Protein AF-A0A3M0WL61-F1 (afdb_monomer_lite)

pLDDT: mean 92.45, std 7.31, range [60.81, 98.0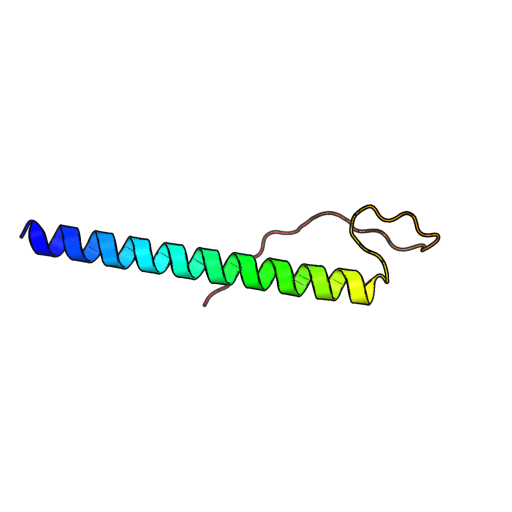6]

Structure (mmCIF, N/CA/C/O backbone):
data_AF-A0A3M0WL61-F1
#
_entry.id   AF-A0A3M0WL61-F1
#
loop_
_atom_site.group_PDB
_atom_site.id
_atom_site.type_symbol
_atom_site.label_atom_id
_atom_site.label_alt_id
_atom_site.label_comp_id
_atom_site.label_asym_id
_atom_site.label_entity_id
_atom_site.label_seq_id
_atom_site.pdbx_PDB_ins_code
_atom_site.Cartn_x
_atom_site.Cartn_y
_atom_site.Cartn_z
_atom_site.occupancy
_atom_site.B_iso_or_equiv
_atom_site.auth_seq_id
_atom_site.auth_comp_id
_atom_site.auth_asym_id
_atom_site.auth_atom_id
_atom_site.pdbx_PDB_model_num
ATOM 1 N N . MET A 1 1 ? -18.928 -2.878 36.067 1.00 60.81 1 MET A N 1
ATOM 2 C CA . MET A 1 1 ? -18.194 -1.764 35.403 1.00 60.81 1 MET A CA 1
ATOM 3 C C . MET A 1 1 ? -16.891 -2.199 34.722 1.00 60.81 1 MET A C 1
ATOM 5 O O . MET A 1 1 ? -16.578 -1.640 33.678 1.00 60.81 1 MET A O 1
ATOM 9 N N . LYS A 1 2 ? -16.125 -3.164 35.262 1.00 71.44 2 LYS A N 1
ATOM 10 C CA . LYS A 1 2 ? -14.866 -3.635 34.645 1.00 71.44 2 LYS A CA 1
ATOM 11 C C . LYS A 1 2 ? -15.095 -4.436 33.350 1.00 71.44 2 LYS A C 1
ATOM 13 O O . LYS A 1 2 ? -14.386 -4.224 32.372 1.00 71.44 2 LYS A O 1
ATOM 18 N N . ASP A 1 3 ? -16.148 -5.247 33.302 1.00 78.19 3 ASP A N 1
ATOM 19 C CA . ASP A 1 3 ? -16.444 -6.135 32.162 1.00 78.19 3 ASP A CA 1
ATOM 20 C C . ASP A 1 3 ? -16.923 -5.374 30.920 1.00 78.19 3 ASP A C 1
ATOM 22 O O . ASP A 1 3 ? -16.556 -5.699 29.793 1.00 78.19 3 ASP A O 1
ATOM 26 N N . LEU A 1 4 ? -17.670 -4.284 31.125 1.00 77.19 4 LEU A N 1
ATOM 27 C CA . LEU A 1 4 ? -18.126 -3.406 30.045 1.00 77.19 4 LEU A CA 1
ATOM 28 C C . LEU A 1 4 ? -16.949 -2.692 29.360 1.00 77.19 4 LEU A C 1
ATOM 30 O O . LEU A 1 4 ? -16.916 -2.578 28.137 1.00 77.19 4 LEU A O 1
ATOM 34 N N . LYS A 1 5 ? -15.954 -2.258 30.149 1.00 80.44 5 LYS A N 1
ATOM 35 C CA . LYS A 1 5 ? -14.723 -1.639 29.634 1.00 80.44 5 LYS A CA 1
ATOM 36 C C . LYS A 1 5 ? -13.879 -2.637 28.842 1.00 80.44 5 LYS A C 1
ATOM 38 O O . LYS A 1 5 ? -13.355 -2.275 27.794 1.00 80.44 5 LYS A O 1
ATOM 43 N N . LYS A 1 6 ? -13.791 -3.890 29.306 1.00 83.56 6 LYS A N 1
ATOM 44 C CA . LYS A 1 6 ? -13.090 -4.964 28.587 1.00 83.56 6 LYS A CA 1
ATOM 45 C C . LYS A 1 6 ? -13.745 -5.252 27.233 1.00 83.56 6 LYS A C 1
ATOM 47 O O . LYS A 1 6 ? -13.057 -5.258 26.220 1.00 83.56 6 LYS A O 1
ATOM 52 N N . LYS A 1 7 ? -15.074 -5.396 27.199 1.00 84.06 7 LYS A N 1
ATOM 53 C CA . LYS A 1 7 ? -15.822 -5.620 25.952 1.00 84.06 7 LYS A CA 1
ATOM 54 C C . LYS A 1 7 ? -15.649 -4.465 24.960 1.00 84.06 7 LYS A C 1
ATOM 56 O O . LYS A 1 7 ? -15.422 -4.701 23.781 1.00 84.06 7 LYS A O 1
ATOM 61 N N . ALA A 1 8 ? -15.717 -3.219 25.430 1.00 81.44 8 ALA A N 1
ATOM 62 C CA . ALA A 1 8 ? -15.493 -2.050 24.579 1.00 81.44 8 ALA A CA 1
ATOM 63 C C . ALA A 1 8 ? -14.064 -2.004 24.002 1.00 81.44 8 ALA A C 1
ATOM 65 O O . ALA A 1 8 ? -13.887 -1.644 22.838 1.00 81.44 8 ALA A O 1
ATOM 66 N N . LEU A 1 9 ? -13.054 -2.400 24.788 1.00 83.38 9 LEU A N 1
ATOM 67 C CA . LEU A 1 9 ? -11.667 -2.502 24.328 1.00 83.38 9 LEU A CA 1
ATOM 68 C C . LEU A 1 9 ? -11.512 -3.553 23.220 1.00 83.38 9 LEU A C 1
ATOM 70 O O . LEU A 1 9 ? -10.897 -3.261 22.198 1.00 83.38 9 LEU A O 1
ATOM 74 N N . GLU A 1 10 ? -12.108 -4.734 23.390 1.00 90.00 10 GLU A N 1
ATOM 75 C CA . GLU A 1 10 ? -12.087 -5.789 22.368 1.00 90.00 10 GLU A CA 1
ATOM 76 C C . GLU A 1 10 ? -12.785 -5.346 21.074 1.00 90.00 10 GLU A C 1
ATOM 78 O O . GLU A 1 10 ? -12.223 -5.501 19.990 1.00 90.00 10 GLU A O 1
ATOM 83 N N . THR A 1 11 ? -13.955 -4.703 21.165 1.00 93.44 11 THR A N 1
ATOM 84 C CA . THR A 1 11 ? -14.649 -4.157 19.986 1.00 93.44 11 THR A CA 1
ATOM 85 C C . THR A 1 11 ? -13.791 -3.133 19.239 1.00 93.44 11 THR A C 1
ATOM 87 O O . THR A 1 11 ? -13.723 -3.162 18.009 1.00 93.44 11 THR A O 1
ATOM 90 N N . ASN A 1 12 ? -13.103 -2.244 19.962 1.00 93.50 12 ASN A N 1
ATOM 91 C CA . ASN A 1 12 ? -12.212 -1.259 19.347 1.00 93.50 12 ASN A CA 1
ATOM 92 C C . ASN A 1 12 ? -11.022 -1.929 18.648 1.00 93.50 12 ASN A C 1
ATOM 94 O O . ASN A 1 12 ? -10.694 -1.558 17.526 1.00 93.50 12 ASN A O 1
ATOM 98 N N . GLN A 1 13 ? -10.416 -2.950 19.259 1.00 94.81 13 GLN A N 1
ATOM 99 C CA . GLN A 1 13 ? -9.321 -3.701 18.636 1.00 94.81 13 GLN A CA 1
ATOM 100 C C . GLN A 1 13 ? -9.759 -4.404 17.347 1.00 94.81 13 GLN A C 1
ATOM 102 O O . GLN A 1 13 ? -9.033 -4.370 16.355 1.00 94.81 13 GLN A O 1
ATOM 107 N N . ILE A 1 14 ? -10.949 -5.011 17.336 1.00 95.25 14 ILE A N 1
ATOM 108 C CA . ILE A 1 14 ? -11.509 -5.635 16.129 1.00 95.25 14 ILE A CA 1
ATOM 109 C C . ILE A 1 14 ? -11.727 -4.580 15.040 1.00 95.25 14 ILE A C 1
ATOM 111 O O . ILE A 1 14 ? -11.344 -4.797 13.892 1.00 95.25 14 ILE A O 1
ATOM 115 N N . ARG A 1 15 ? -12.285 -3.416 15.393 1.00 93.94 15 ARG A N 1
ATOM 116 C CA . ARG A 1 15 ? -12.498 -2.319 14.442 1.00 93.94 15 ARG A CA 1
ATOM 117 C C . ARG A 1 15 ? -11.189 -1.823 13.830 1.00 93.94 15 ARG A C 1
ATOM 119 O O . ARG A 1 15 ? -11.140 -1.601 12.625 1.00 93.94 15 ARG A O 1
ATOM 126 N N . GLU A 1 16 ? -10.140 -1.668 14.630 1.00 95.50 16 GLU A N 1
ATOM 127 C CA . GLU A 1 16 ? -8.831 -1.256 14.115 1.00 95.50 16 GLU A CA 1
ATOM 128 C C . GLU A 1 16 ? -8.210 -2.321 13.203 1.00 95.50 16 GLU A C 1
ATOM 130 O O . GLU A 1 16 ? -7.686 -1.981 12.146 1.00 95.50 16 GLU A O 1
ATOM 135 N N . LYS A 1 17 ? -8.357 -3.612 13.527 1.00 96.38 17 LYS A N 1
ATOM 136 C CA . LYS A 1 17 ? -7.925 -4.699 12.630 1.00 96.38 17 LYS A CA 1
ATOM 137 C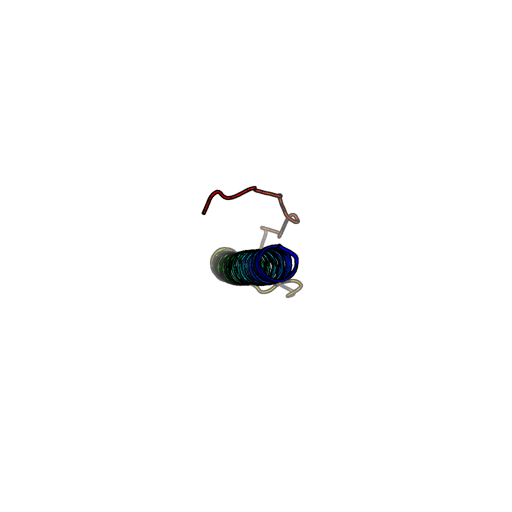 C . LYS A 1 17 ? -8.668 -4.688 11.295 1.00 96.38 17 LYS A C 1
ATOM 139 O O . LYS A 1 17 ? -8.050 -4.889 10.256 1.00 96.38 17 LYS A O 1
ATOM 144 N N . LEU A 1 18 ? -9.973 -4.419 11.304 1.00 95.81 18 LEU A N 1
ATOM 145 C CA . LEU A 1 18 ? -10.758 -4.301 10.072 1.00 95.81 18 LEU A CA 1
ATOM 146 C C . LEU A 1 18 ? -10.297 -3.117 9.217 1.00 95.81 18 LEU A C 1
ATOM 148 O O . LEU A 1 18 ? -10.154 -3.262 8.007 1.00 95.81 18 LEU A O 1
ATOM 152 N N . LYS A 1 19 ? -10.007 -1.964 9.833 1.00 95.62 19 LYS A N 1
ATOM 153 C CA . LYS A 1 19 ? -9.439 -0.816 9.110 1.00 95.62 19 LYS A CA 1
ATOM 154 C C . LYS A 1 19 ? -8.090 -1.153 8.482 1.00 95.62 19 LYS A C 1
ATOM 156 O O . LYS A 1 19 ? -7.864 -0.793 7.334 1.00 95.62 19 LYS A O 1
ATOM 161 N N . GLN A 1 20 ? -7.219 -1.848 9.214 1.00 96.25 20 GLN A N 1
ATOM 162 C CA . GLN A 1 20 ? -5.918 -2.285 8.700 1.00 96.25 20 GLN A CA 1
ATOM 163 C C . GLN A 1 20 ? -6.069 -3.244 7.518 1.00 96.25 20 GLN A C 1
ATOM 165 O O . GLN A 1 20 ? -5.386 -3.064 6.516 1.00 96.25 20 GLN A O 1
ATOM 170 N N . LEU A 1 21 ? -6.990 -4.209 7.604 1.00 96.81 21 LEU A N 1
ATOM 171 C CA . LEU A 1 21 ? -7.274 -5.130 6.504 1.00 96.81 21 LEU A CA 1
ATOM 172 C C . LEU A 1 21 ? -7.734 -4.369 5.256 1.00 96.81 21 LEU A C 1
ATOM 174 O O . LEU A 1 21 ?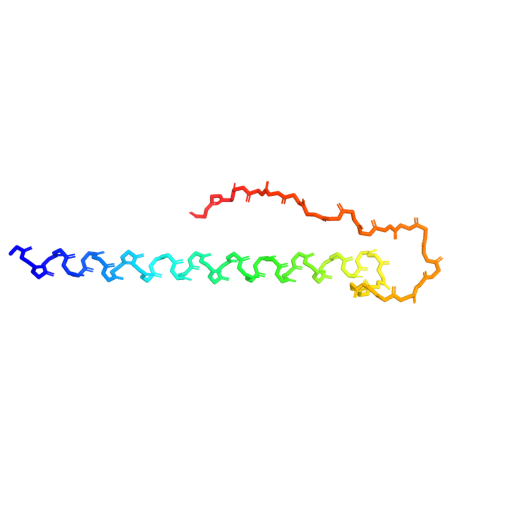 -7.170 -4.553 4.186 1.00 96.81 21 LEU A O 1
ATOM 178 N N . ILE A 1 22 ? -8.701 -3.458 5.404 1.00 96.38 22 ILE A N 1
ATOM 179 C CA . ILE A 1 22 ? -9.196 -2.642 4.286 1.00 96.38 22 ILE A CA 1
ATOM 180 C C . ILE A 1 22 ? -8.072 -1.778 3.703 1.00 96.38 22 ILE A C 1
ATOM 182 O O . ILE A 1 22 ? -7.942 -1.679 2.487 1.00 96.38 22 ILE A O 1
ATOM 186 N N . GLN A 1 23 ? -7.240 -1.172 4.553 1.00 96.25 23 GLN A N 1
ATOM 187 C CA . GLN A 1 23 ? -6.089 -0.386 4.113 1.00 96.25 23 GLN A CA 1
ATOM 188 C C . GLN A 1 23 ? -5.110 -1.227 3.283 1.00 96.25 23 GLN A C 1
ATOM 190 O O . GLN A 1 23 ? -4.653 -0.762 2.242 1.00 96.25 23 GLN A O 1
ATOM 195 N N . GLN A 1 24 ? -4.798 -2.447 3.726 1.00 97.19 24 GLN A N 1
ATOM 196 C CA . GLN A 1 24 ? -3.902 -3.360 3.013 1.00 97.19 24 GLN A CA 1
ATOM 197 C C . GLN A 1 24 ? -4.501 -3.795 1.675 1.00 97.19 24 GLN A C 1
ATOM 199 O O . GLN A 1 24 ? -3.842 -3.659 0.651 1.00 97.19 24 GLN A O 1
ATOM 204 N N . THR A 1 25 ? -5.769 -4.209 1.659 1.00 97.25 25 THR A N 1
ATOM 205 C CA . THR A 1 25 ? -6.458 -4.611 0.425 1.00 97.25 25 THR A CA 1
ATOM 206 C C . THR A 1 25 ? -6.526 -3.470 -0.592 1.00 97.25 25 THR A C 1
ATOM 208 O O . THR A 1 25 ? -6.299 -3.691 -1.778 1.00 97.25 25 THR A O 1
ATOM 211 N N . LEU A 1 26 ? -6.800 -2.237 -0.150 1.00 96.94 26 LEU A N 1
ATOM 212 C CA . LEU A 1 26 ? -6.782 -1.071 -1.039 1.00 96.94 26 LEU A CA 1
ATOM 213 C C . LEU A 1 26 ? -5.377 -0.787 -1.580 1.00 96.94 26 LEU A C 1
ATOM 215 O O . LEU A 1 26 ? -5.242 -0.459 -2.753 1.00 96.94 26 LEU A O 1
ATOM 219 N N . GLN A 1 27 ? -4.340 -0.918 -0.750 1.00 96.94 27 GLN A N 1
ATOM 220 C CA . GLN A 1 27 ? -2.959 -0.748 -1.198 1.00 96.94 27 GLN A CA 1
ATOM 221 C C . GLN A 1 27 ? -2.593 -1.779 -2.273 1.00 96.94 27 GLN A C 1
ATOM 223 O O . GLN A 1 27 ? -2.023 -1.408 -3.292 1.00 96.94 27 GLN A O 1
ATOM 228 N N . GLU A 1 28 ? -2.938 -3.050 -2.065 1.00 97.81 28 GLU A N 1
ATOM 229 C CA . GLU A 1 28 ? -2.671 -4.129 -3.025 1.00 97.81 28 GLU A CA 1
ATOM 230 C C . GLU A 1 28 ? -3.403 -3.907 -4.353 1.00 97.81 28 GLU A C 1
ATOM 232 O O . GLU A 1 28 ? -2.796 -4.045 -5.413 1.00 97.81 28 GLU A O 1
ATOM 237 N N . ALA A 1 29 ? -4.675 -3.497 -4.303 1.00 97.75 29 ALA A N 1
ATOM 238 C CA . ALA A 1 29 ? -5.446 -3.181 -5.503 1.00 97.75 29 ALA A CA 1
ATOM 239 C C . ALA A 1 29 ? -4.818 -2.025 -6.303 1.00 97.75 29 ALA A C 1
ATOM 241 O O . ALA A 1 29 ? -4.626 -2.146 -7.508 1.00 97.75 29 ALA A O 1
ATOM 242 N N . LEU A 1 30 ? -4.430 -0.934 -5.632 1.00 97.56 30 LEU A N 1
ATOM 243 C CA . LEU A 1 30 ? -3.801 0.221 -6.284 1.00 97.56 30 LEU A CA 1
ATOM 244 C C . LEU A 1 30 ? -2.416 -0.104 -6.863 1.00 97.56 30 LEU A C 1
ATOM 246 O O . LEU A 1 30 ? -2.033 0.443 -7.894 1.00 97.56 30 LEU A O 1
ATOM 250 N N . GLU A 1 31 ? -1.648 -0.977 -6.208 1.00 97.38 31 GLU A N 1
ATOM 251 C CA . GLU A 1 31 ? -0.360 -1.435 -6.736 1.00 97.38 31 GLU A CA 1
ATOM 252 C C . GLU A 1 31 ? -0.540 -2.272 -8.001 1.00 97.38 31 GLU A C 1
ATOM 254 O O . GLU A 1 31 ? 0.200 -2.062 -8.962 1.00 97.38 31 GLU A O 1
ATOM 259 N N . ALA A 1 32 ? -1.542 -3.157 -8.029 1.00 97.94 32 ALA A N 1
ATOM 260 C CA . ALA A 1 32 ? -1.883 -3.942 -9.212 1.00 97.94 32 ALA A CA 1
ATOM 261 C C . ALA A 1 32 ? -2.339 -3.049 -10.379 1.00 97.94 32 ALA A C 1
ATOM 263 O O . ALA A 1 32 ? -1.846 -3.209 -11.494 1.00 97.94 32 ALA A O 1
ATOM 264 N N . GLU A 1 33 ? -3.196 -2.054 -10.118 1.00 98.06 33 GLU A N 1
ATOM 265 C CA . GLU A 1 33 ? -3.598 -1.057 -11.123 1.00 98.06 33 GLU A CA 1
ATOM 266 C C . GLU A 1 33 ? -2.387 -0.284 -11.675 1.00 98.06 33 GLU A C 1
ATOM 268 O O . GLU A 1 33 ? -2.309 -0.007 -12.873 1.00 98.06 33 GLU A O 1
ATOM 273 N N . LEU A 1 34 ? -1.411 0.050 -10.821 1.00 97.00 34 LEU A N 1
ATOM 274 C CA . LEU A 1 34 ? -0.194 0.743 -11.242 1.00 97.00 34 LEU A CA 1
ATOM 275 C C . LEU A 1 34 ? 0.743 -0.159 -12.062 1.00 97.00 34 LEU A C 1
ATOM 277 O O . LEU A 1 34 ? 1.388 0.334 -12.985 1.00 97.00 34 LEU A O 1
ATOM 281 N N . GLU A 1 35 ? 0.835 -1.455 -11.741 1.00 96.44 35 GLU A N 1
ATOM 282 C CA . GLU A 1 35 ? 1.564 -2.436 -12.563 1.00 96.44 35 GLU A CA 1
ATOM 283 C C . GLU A 1 35 ? 0.932 -2.584 -13.946 1.00 96.44 35 GLU A C 1
ATOM 285 O O . GLU A 1 35 ? 1.653 -2.534 -14.939 1.00 96.44 35 GLU A O 1
ATOM 290 N N . GLU A 1 36 ? -0.397 -2.675 -14.026 1.00 96.31 36 GLU A N 1
ATOM 291 C CA . GLU A 1 36 ? -1.123 -2.737 -15.298 1.00 96.31 36 GLU A CA 1
ATOM 292 C C . GLU A 1 36 ? -0.928 -1.459 -16.126 1.00 96.31 36 GLU A C 1
ATOM 294 O O . GLU A 1 36 ? -0.604 -1.530 -17.310 1.00 96.31 36 GLU A O 1
ATOM 299 N N . PHE A 1 37 ? -1.065 -0.286 -15.500 1.00 95.75 37 PHE A N 1
ATOM 300 C CA . PHE A 1 37 ? -0.916 0.999 -16.185 1.00 95.75 37 PHE A CA 1
ATOM 301 C C . PHE A 1 37 ? 0.501 1.227 -16.726 1.00 95.75 37 PHE A C 1
ATOM 303 O O . PHE A 1 37 ? 0.670 1.750 -17.828 1.00 95.75 37 PHE A O 1
ATOM 310 N N . LEU A 1 38 ? 1.523 0.874 -15.943 1.00 95.25 38 LEU A N 1
ATOM 311 C CA . LEU A 1 38 ? 2.919 1.042 -16.340 1.00 95.25 38 LEU A CA 1
ATOM 312 C C . LEU A 1 38 ? 3.421 -0.090 -17.248 1.00 95.25 38 LEU A C 1
ATOM 314 O O . LEU A 1 38 ? 4.378 0.115 -17.994 1.00 95.25 38 LEU A O 1
ATOM 318 N N . GLY A 1 39 ? 2.795 -1.266 -17.184 1.00 95.81 39 GLY A N 1
ATOM 319 C CA . GLY A 1 39 ? 3.183 -2.459 -17.933 1.00 95.81 39 GLY A CA 1
ATOM 320 C C . GLY A 1 39 ? 4.384 -3.205 -17.347 1.00 95.81 39 GLY A C 1
ATOM 321 O O . GLY A 1 39 ? 5.018 -3.971 -18.068 1.00 95.81 39 GLY A O 1
ATOM 322 N N . TYR A 1 40 ? 4.732 -2.960 -16.080 1.00 96.12 40 TYR A N 1
ATOM 323 C CA . TYR A 1 40 ? 5.851 -3.625 -15.409 1.00 96.12 40 TYR A CA 1
ATOM 324 C C . TYR A 1 40 ? 5.694 -3.661 -13.882 1.00 96.12 40 TYR A C 1
ATOM 326 O O . TYR A 1 40 ? 5.129 -2.748 -13.259 1.00 96.12 40 TYR A O 1
ATOM 334 N N . SER A 1 41 ? 6.250 -4.704 -13.264 1.00 95.69 41 SER A N 1
ATOM 335 C CA . SER A 1 41 ? 6.238 -4.886 -11.812 1.00 95.69 41 SER A CA 1
ATOM 336 C C . SER A 1 41 ? 7.312 -4.059 -11.107 1.00 95.69 41 SER A C 1
ATOM 338 O O . SER A 1 41 ? 8.305 -3.607 -11.684 1.00 95.69 41 SER A O 1
ATOM 340 N N . LYS A 1 42 ? 7.147 -3.836 -9.801 1.00 95.00 42 LYS A N 1
ATOM 341 C CA . LYS A 1 42 ? 8.115 -3.041 -9.030 1.00 95.00 42 LYS A CA 1
ATOM 342 C C . LYS A 1 42 ? 9.540 -3.623 -9.131 1.00 95.00 42 LYS A C 1
ATOM 344 O O . LYS A 1 42 ? 9.775 -4.770 -8.769 1.00 95.00 42 LYS A O 1
ATOM 349 N N . TYR A 1 43 ? 10.494 -2.782 -9.548 1.00 93.50 43 TYR A N 1
ATOM 350 C CA . TYR A 1 43 ? 11.911 -3.115 -9.802 1.00 93.50 43 TYR A CA 1
ATOM 351 C C . TYR A 1 43 ? 12.193 -4.018 -11.011 1.00 93.50 43 TYR A C 1
ATOM 353 O O . TYR A 1 43 ? 13.337 -4.438 -11.198 1.00 93.50 43 TYR A O 1
ATOM 361 N N . GLU A 1 44 ? 11.198 -4.288 -11.851 1.00 95.38 44 GLU A N 1
ATOM 362 C CA . GLU A 1 44 ? 11.430 -4.945 -13.132 1.00 95.38 44 GLU A CA 1
ATOM 363 C C . GLU A 1 44 ? 12.278 -4.055 -14.054 1.00 95.38 44 GLU A C 1
ATOM 365 O O . GLU A 1 44 ? 12.140 -2.830 -14.068 1.00 95.38 44 GLU A O 1
ATOM 370 N N . ARG A 1 45 ? 13.198 -4.674 -14.803 1.00 93.81 45 ARG A N 1
ATOM 371 C CA . ARG A 1 45 ? 13.993 -3.978 -15.819 1.00 93.81 45 ARG A CA 1
ATOM 372 C C . ARG A 1 45 ? 13.198 -3.937 -17.111 1.00 93.81 45 ARG A C 1
ATOM 374 O O . ARG A 1 45 ? 12.850 -4.981 -17.647 1.00 93.81 45 ARG A O 1
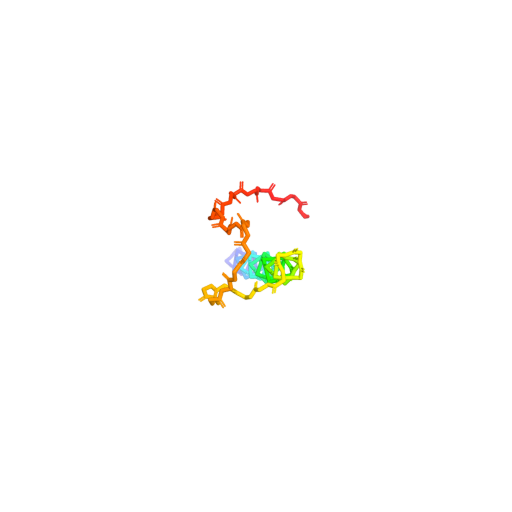ATOM 381 N N . THR A 1 46 ? 12.948 -2.735 -17.597 1.00 91.06 46 THR A N 1
ATOM 382 C CA . THR A 1 46 ? 12.094 -2.472 -18.751 1.00 91.06 46 THR A CA 1
ATOM 383 C C . THR A 1 46 ? 12.573 -1.188 -19.423 1.00 91.06 46 THR A C 1
ATOM 385 O O . THR A 1 46 ? 13.120 -0.308 -18.757 1.00 91.06 46 THR A O 1
ATOM 388 N N . ASP A 1 47 ? 12.382 -1.102 -20.737 1.00 91.81 47 ASP A N 1
ATOM 389 C CA . ASP A 1 47 ? 12.817 0.022 -21.571 1.00 91.81 47 ASP A CA 1
ATOM 390 C C . ASP A 1 47 ? 11.746 1.134 -21.670 1.00 91.81 47 ASP A C 1
ATOM 392 O O . ASP A 1 47 ? 11.683 1.860 -22.659 1.00 91.81 47 ASP A O 1
ATOM 396 N N . VAL A 1 48 ? 10.861 1.254 -20.671 1.00 90.56 48 VAL A N 1
ATOM 397 C CA . VAL A 1 48 ? 9.806 2.284 -20.628 1.00 90.56 48 VAL A CA 1
ATOM 398 C C . VAL A 1 48 ? 10.323 3.637 -20.129 1.00 90.56 48 VAL A C 1
ATOM 400 O O . VAL A 1 48 ? 11.153 3.726 -19.226 1.00 90.56 48 VAL A O 1
ATOM 403 N N . ASP A 1 49 ? 9.758 4.717 -20.670 1.00 92.69 49 ASP A N 1
ATOM 404 C CA . ASP A 1 49 ? 10.142 6.093 -20.322 1.00 92.69 49 ASP A CA 1
ATOM 405 C C . ASP A 1 49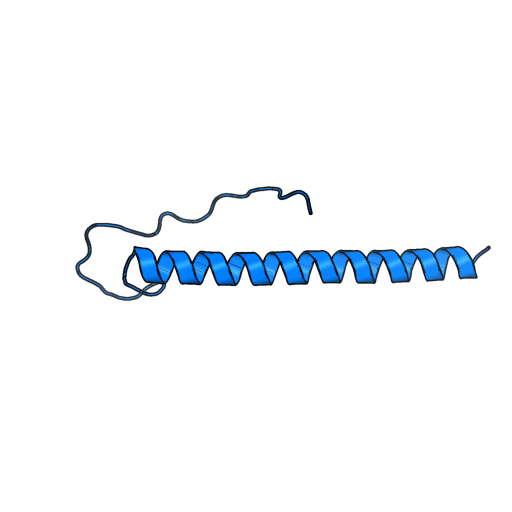 ? 9.504 6.611 -19.016 1.00 92.69 49 ASP A C 1
ATOM 407 O O . ASP A 1 49 ? 9.889 7.670 -18.515 1.00 92.69 49 ASP A O 1
ATOM 411 N N . ASN A 1 50 ? 8.520 5.896 -18.453 1.00 93.94 50 ASN A N 1
ATOM 412 C CA . ASN A 1 50 ? 7.804 6.302 -17.241 1.00 93.94 50 ASN A CA 1
ATOM 413 C C . ASN A 1 50 ? 8.215 5.457 -16.029 1.00 93.94 50 ASN A C 1
ATOM 415 O O . ASN A 1 50 ? 8.317 4.237 -16.125 1.00 93.94 50 ASN A O 1
ATOM 419 N N . TYR A 1 51 ? 8.390 6.105 -14.873 1.00 94.31 51 TYR A N 1
ATOM 420 C CA . TYR A 1 51 ? 8.940 5.479 -13.673 1.00 94.31 51 TYR A CA 1
ATOM 421 C C . TYR A 1 51 ? 8.076 5.714 -12.437 1.00 94.31 51 TYR A C 1
ATOM 423 O O . TYR A 1 51 ? 7.562 6.807 -12.191 1.00 94.31 51 TYR A O 1
ATOM 431 N N . ARG A 1 52 ? 7.983 4.684 -11.591 1.00 95.38 52 ARG A N 1
ATOM 432 C CA . ARG A 1 52 ? 7.392 4.783 -10.251 1.00 95.38 52 ARG A CA 1
ATOM 433 C C . ARG A 1 52 ? 8.114 5.856 -9.428 1.00 95.38 52 ARG A C 1
ATOM 435 O O . ARG A 1 52 ? 9.323 5.774 -9.228 1.00 95.38 52 ARG A O 1
ATOM 442 N N . ASN A 1 53 ? 7.359 6.810 -8.887 1.00 95.75 53 ASN A N 1
ATOM 443 C CA . ASN A 1 53 ? 7.886 7.972 -8.161 1.00 95.75 53 ASN A CA 1
ATOM 444 C C . ASN A 1 53 ? 7.483 7.974 -6.672 1.00 95.75 53 ASN A C 1
ATOM 446 O O . ASN A 1 53 ? 6.996 8.966 -6.131 1.00 95.75 53 ASN A O 1
ATOM 450 N N . GLY A 1 54 ? 7.643 6.828 -6.008 1.00 94.56 54 GLY A N 1
ATOM 451 C CA . GLY A 1 54 ? 7.325 6.678 -4.587 1.00 94.56 54 GLY A CA 1
ATOM 452 C C . GLY A 1 54 ? 5.824 6.669 -4.276 1.00 94.56 54 GLY A C 1
ATOM 453 O O . GLY A 1 54 ? 5.011 6.238 -5.089 1.00 94.56 54 GLY A O 1
ATOM 454 N N . TYR A 1 55 ? 5.476 7.103 -3.062 1.00 96.12 55 TYR A N 1
ATOM 455 C CA . TYR A 1 55 ? 4.130 7.008 -2.493 1.00 96.12 55 TYR A CA 1
ATOM 456 C C . TYR A 1 55 ? 3.659 8.349 -1.936 1.00 96.12 55 TYR A C 1
ATOM 458 O O . TYR A 1 55 ? 4.460 9.139 -1.437 1.00 96.12 55 TYR A O 1
ATOM 466 N N . THR A 1 56 ? 2.344 8.566 -1.951 1.00 97.12 56 THR A N 1
ATOM 467 C CA . THR A 1 56 ? 1.699 9.697 -1.277 1.00 97.12 56 THR A CA 1
ATOM 468 C C . THR A 1 56 ? 0.666 9.201 -0.271 1.00 97.12 56 THR A C 1
ATOM 470 O O . THR A 1 56 ? -0.085 8.263 -0.541 1.00 97.12 56 THR A O 1
ATOM 473 N N . SER A 1 57 ? 0.628 9.822 0.905 1.00 96.81 57 SER A N 1
ATOM 474 C CA . SER A 1 57 ? -0.296 9.446 1.975 1.00 96.81 57 SER A CA 1
ATOM 475 C C . SER A 1 57 ? -1.663 10.092 1.760 1.00 96.81 57 SER A C 1
ATOM 477 O O . SER A 1 57 ? -1.763 11.308 1.595 1.00 96.81 57 SER A O 1
ATOM 479 N N . LYS A 1 58 ? -2.737 9.300 1.842 1.00 95.62 58 LYS A N 1
ATOM 480 C CA . LYS A 1 58 ? -4.119 9.793 1.785 1.00 95.62 58 LYS A CA 1
ATOM 481 C C . LYS A 1 58 ? -4.955 9.189 2.909 1.00 95.62 58 LYS A C 1
ATOM 483 O O . LYS A 1 58 ? -5.067 7.974 3.025 1.00 95.62 58 LYS A O 1
ATOM 488 N N . THR A 1 59 ? -5.601 10.042 3.701 1.00 95.75 59 THR A N 1
ATOM 489 C CA . THR A 1 59 ? -6.561 9.604 4.723 1.00 95.75 59 THR A CA 1
ATOM 490 C C . THR A 1 59 ? -7.932 9.407 4.087 1.00 95.75 59 THR A C 1
ATOM 492 O O . THR A 1 59 ? -8.584 10.374 3.688 1.00 95.75 59 THR A O 1
ATOM 495 N N . VAL A 1 60 ? -8.382 8.157 3.998 1.00 93.44 60 VAL A N 1
ATOM 496 C CA . VAL A 1 60 ? -9.692 7.795 3.441 1.00 93.44 60 VAL A CA 1
ATOM 497 C C . VAL A 1 60 ? -10.710 7.646 4.569 1.00 93.44 60 VAL A C 1
ATOM 499 O O . VAL A 1 60 ? -10.435 7.021 5.593 1.00 93.44 60 VAL A O 1
ATOM 502 N N . LYS A 1 61 ? -11.895 8.232 4.384 1.00 91.06 61 LYS A N 1
ATOM 503 C CA . LYS A 1 61 ? -13.036 8.030 5.280 1.00 91.06 61 LYS A CA 1
ATOM 504 C C . LYS A 1 61 ? -13.833 6.836 4.765 1.00 91.06 61 LYS A C 1
ATOM 506 O O . LYS A 1 61 ? -14.276 6.861 3.621 1.00 91.06 61 LYS A O 1
ATOM 511 N N . THR A 1 62 ? -13.958 5.820 5.607 1.00 74.69 62 THR A N 1
ATOM 512 C CA . THR A 1 62 ? -14.755 4.607 5.385 1.00 74.69 62 THR A CA 1
ATOM 513 C C . THR A 1 62 ? -15.882 4.540 6.399 1.00 74.69 62 THR A C 1
ATOM 515 O O . THR A 1 62 ? -15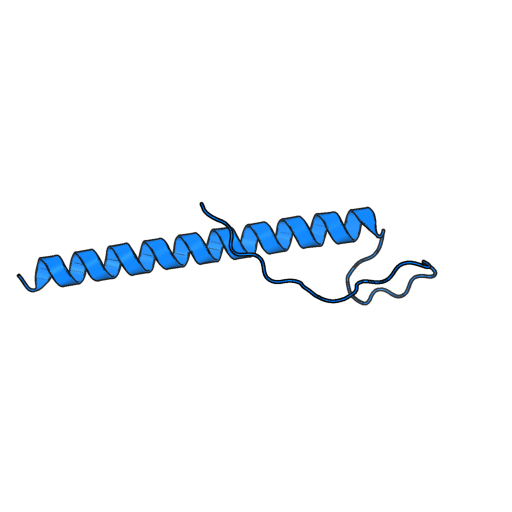.707 5.096 7.513 1.00 74.69 62 THR A O 1
#

Secondary structure (DSSP, 8-state):
-HHHHHHHHHHHHHHHHHHHHHHHHHHHHHHHHHHHHHTS-TT-----S-------------

Radius of gyration: 18.85 Å; chains: 1; bounding box: 32×16×57 Å

Foldseek 3Di:
DVVVVVVVVVVVVVVVVVVVVVVVVVVVVVQVVVCVVQVHHPPDDDPDPDDDDDDDDDDDDD

Sequence (62 aa):
MKDLKKKALETNQIREKLKQLIQQTLQEALEAELEEFLGYSKYERTDVDNYRNGYTSKTVKT